Protein AF-K9G3F8-F1 (afdb_monomer_lite)

Secondary structure (DSSP, 8-state):
-HHHHHHHHHHHHHHHHHHHHHHHHHHHH-PPP-SS---HHHHHHHHHS------PPPPPPPP-PPP-----PPPPPBPTTT--BS--GGG-TT-

Radius of gyration: 32.36 Å; chains: 1; bounding box: 77×17×72 Å

Structure (mmCIF, N/CA/C/O backbone):
data_AF-K9G3F8-F1
#
_entry.id   AF-K9G3F8-F1
#
loop_
_atom_site.group_PDB
_atom_site.id
_atom_site.type_symbol
_atom_site.label_atom_id
_atom_site.label_alt_id
_atom_site.label_comp_id
_atom_site.label_asym_id
_atom_site.label_entity_id
_atom_site.label_seq_id
_atom_site.pdbx_PDB_ins_code
_atom_site.Cartn_x
_atom_site.Cartn_y
_atom_site.Cartn_z
_atom_site.occupancy
_atom_site.B_iso_or_equiv
_atom_site.auth_seq_id
_atom_site.auth_comp_id
_atom_site.auth_asym_id
_atom_site.auth_atom_id
_atom_site.pdbx_PDB_model_num
ATOM 1 N N . MET A 1 1 ? 32.763 -3.683 -23.947 1.00 62.31 1 MET A N 1
ATOM 2 C CA . MET A 1 1 ? 32.330 -2.537 -23.099 1.00 62.31 1 MET A CA 1
ATOM 3 C C . MET A 1 1 ? 30.840 -2.565 -22.725 1.00 62.31 1 MET A C 1
ATOM 5 O O . MET A 1 1 ? 30.411 -1.785 -21.888 1.00 62.31 1 MET A O 1
ATOM 9 N N . GLN A 1 2 ? 30.043 -3.476 -23.285 1.00 73.12 2 GLN A N 1
ATOM 10 C CA . GLN A 1 2 ? 28.588 -3.545 -23.122 1.00 73.12 2 GLN A CA 1
ATOM 11 C C . GLN A 1 2 ? 28.178 -4.092 -21.742 1.00 73.12 2 GLN A C 1
ATOM 13 O O . GLN A 1 2 ? 27.216 -3.615 -21.149 1.00 73.12 2 GLN A O 1
ATOM 18 N N . GLY A 1 3 ? 28.965 -5.020 -21.182 1.00 83.25 3 GLY A N 1
ATOM 19 C CA . GLY A 1 3 ? 28.737 -5.566 -19.839 1.00 83.25 3 GLY A CA 1
ATOM 20 C C . GLY A 1 3 ? 28.842 -4.520 -18.725 1.00 83.25 3 GLY A C 1
ATOM 21 O O . GLY A 1 3 ? 28.042 -4.535 -17.801 1.00 83.25 3 GLY A O 1
ATOM 22 N N . ALA A 1 4 ? 29.751 -3.546 -18.845 1.00 85.94 4 ALA A N 1
ATOM 23 C CA . ALA A 1 4 ? 29.884 -2.470 -17.859 1.00 85.94 4 ALA A CA 1
ATOM 24 C C . ALA A 1 4 ? 28.633 -1.572 -17.801 1.00 85.94 4 ALA A C 1
ATOM 26 O O . ALA A 1 4 ? 28.244 -1.117 -16.728 1.00 85.94 4 ALA A O 1
ATOM 27 N N . ILE A 1 5 ? 27.971 -1.359 -18.943 1.00 88.25 5 ILE A N 1
ATOM 28 C CA . ILE A 1 5 ? 26.741 -0.561 -19.038 1.00 88.25 5 ILE A CA 1
ATOM 29 C C . ILE A 1 5 ? 25.562 -1.311 -18.407 1.00 88.25 5 ILE A C 1
ATOM 31 O O . ILE A 1 5 ? 24.786 -0.716 -17.658 1.00 88.25 5 ILE A O 1
ATOM 35 N N . LEU A 1 6 ? 25.445 -2.617 -18.672 1.00 91.62 6 LEU A N 1
ATOM 36 C CA . LEU A 1 6 ? 24.414 -3.466 -18.068 1.00 91.62 6 LEU A CA 1
ATOM 37 C C . LEU A 1 6 ? 24.574 -3.535 -16.545 1.00 91.62 6 LEU A C 1
ATOM 39 O O . LEU A 1 6 ? 23.624 -3.243 -15.823 1.00 91.62 6 LEU A O 1
ATOM 43 N N . LEU A 1 7 ? 25.794 -3.781 -16.063 1.00 93.19 7 LEU A N 1
ATOM 44 C CA . LEU A 1 7 ? 26.097 -3.817 -14.631 1.00 93.19 7 LEU A CA 1
ATOM 45 C C . LEU A 1 7 ? 25.820 -2.472 -13.949 1.00 93.19 7 LEU A C 1
ATOM 47 O O . LEU A 1 7 ? 25.269 -2.438 -12.852 1.00 93.19 7 LEU A O 1
ATOM 51 N N . ALA A 1 8 ? 26.154 -1.349 -14.591 1.00 93.94 8 ALA A N 1
ATOM 52 C CA . ALA A 1 8 ? 25.860 -0.024 -14.048 1.00 93.94 8 ALA A CA 1
ATOM 53 C C . ALA A 1 8 ? 24.347 0.223 -13.912 1.00 93.94 8 ALA A C 1
ATOM 55 O O . ALA A 1 8 ? 23.903 0.799 -12.912 1.00 93.94 8 ALA A O 1
ATOM 56 N N . LYS A 1 9 ? 23.554 -0.238 -14.888 1.00 95.00 9 LYS A N 1
ATOM 57 C CA . LYS A 1 9 ? 22.090 -0.153 -14.846 1.00 95.00 9 LYS A CA 1
ATOM 58 C C . LYS A 1 9 ? 21.513 -1.027 -13.733 1.00 95.00 9 LYS A C 1
ATOM 60 O O . LYS A 1 9 ? 20.777 -0.518 -12.894 1.00 95.00 9 LYS A O 1
ATOM 65 N N . GLU A 1 10 ? 21.917 -2.291 -13.664 1.00 95.38 10 GLU A N 1
ATOM 66 C CA . GLU A 1 10 ? 21.478 -3.221 -12.616 1.00 95.38 10 GLU A CA 1
ATOM 67 C C . GLU A 1 10 ? 21.827 -2.702 -11.220 1.00 95.38 10 GLU A C 1
ATOM 69 O O . GLU A 1 10 ? 20.994 -2.707 -10.317 1.00 95.38 10 GLU A O 1
ATOM 74 N N . ASN A 1 11 ? 23.032 -2.160 -11.041 1.00 97.12 11 ASN A N 1
ATOM 75 C CA . ASN A 1 11 ? 23.453 -1.602 -9.761 1.00 97.12 11 ASN A CA 1
ATOM 76 C C . ASN A 1 11 ? 22.617 -0.369 -9.364 1.00 97.12 11 ASN A C 1
ATOM 78 O O . ASN A 1 11 ? 22.282 -0.182 -8.191 1.00 97.12 11 ASN A O 1
ATOM 82 N N . LYS A 1 12 ? 22.234 0.473 -10.334 1.00 97.06 12 LYS A N 1
ATOM 83 C CA . LYS A 1 12 ? 21.324 1.605 -10.102 1.00 97.06 12 LYS A CA 1
ATOM 84 C C . LYS A 1 12 ? 19.930 1.123 -9.695 1.00 97.06 12 LYS A C 1
ATOM 86 O O . LYS A 1 12 ? 19.377 1.635 -8.719 1.00 97.06 12 LYS A O 1
ATOM 91 N N . ASP A 1 13 ? 19.398 0.126 -10.393 1.00 97.56 13 ASP A N 1
ATOM 92 C CA . ASP A 1 13 ? 18.066 -0.422 -10.132 1.00 97.56 13 ASP A CA 1
ATOM 93 C C . ASP A 1 13 ? 18.004 -1.113 -8.760 1.00 97.56 13 ASP A C 1
ATOM 95 O O . ASP A 1 13 ? 17.074 -0.878 -7.981 1.00 97.56 13 ASP A O 1
ATOM 99 N N . LEU A 1 14 ? 19.043 -1.874 -8.401 1.00 98.06 14 LEU A N 1
ATOM 100 C CA . LEU A 1 14 ? 19.179 -2.498 -7.083 1.00 98.06 14 LEU A CA 1
ATOM 101 C C . LEU A 1 14 ? 19.245 -1.460 -5.958 1.00 98.06 14 LEU A C 1
ATOM 103 O O . LEU A 1 14 ? 18.572 -1.620 -4.935 1.00 98.06 14 LEU A O 1
ATOM 107 N N . ARG A 1 15 ? 20.005 -0.371 -6.139 1.00 98.06 15 ARG A N 1
ATOM 108 C CA . ARG A 1 15 ? 20.065 0.718 -5.149 1.00 98.06 15 ARG A CA 1
ATOM 109 C C . ARG A 1 15 ? 18.705 1.386 -4.962 1.00 98.06 15 ARG A C 1
ATOM 111 O O . ARG A 1 15 ? 18.265 1.547 -3.824 1.00 98.06 15 ARG A O 1
ATOM 118 N N . ALA A 1 16 ? 18.000 1.677 -6.054 1.00 98.00 16 ALA A N 1
ATOM 119 C CA . ALA A 1 16 ? 16.660 2.257 -5.995 1.00 98.00 16 ALA A CA 1
ATOM 120 C C . ALA A 1 16 ? 15.646 1.327 -5.300 1.00 98.00 16 ALA A C 1
ATOM 122 O O . ALA A 1 16 ? 14.818 1.783 -4.505 1.00 98.00 16 ALA A O 1
ATOM 123 N N . ALA A 1 17 ? 15.707 0.018 -5.565 1.00 98.06 17 ALA A N 1
ATOM 124 C CA . ALA A 1 17 ? 14.846 -0.967 -4.913 1.00 98.06 17 ALA A CA 1
ATOM 125 C C . ALA A 1 17 ? 15.126 -1.068 -3.404 1.00 98.06 17 ALA A C 1
ATOM 127 O O . ALA A 1 17 ? 14.189 -1.088 -2.599 1.00 98.06 17 ALA A O 1
ATOM 128 N N . ASN A 1 18 ? 16.404 -1.073 -3.016 1.00 98.06 18 ASN A N 1
ATOM 129 C CA . ASN A 1 18 ? 16.819 -1.126 -1.616 1.00 98.06 18 ASN A CA 1
ATOM 130 C C . ASN A 1 18 ? 16.342 0.112 -0.843 1.00 98.06 18 ASN A C 1
ATOM 132 O O . ASN A 1 18 ? 15.776 -0.008 0.245 1.00 98.06 18 ASN A O 1
ATOM 136 N N . GLU A 1 19 ? 16.490 1.297 -1.431 1.00 98.06 19 GLU A N 1
ATOM 137 C CA . GLU A 1 19 ? 16.056 2.549 -0.815 1.00 98.06 19 GLU A CA 1
ATOM 138 C C . GLU A 1 19 ? 14.536 2.608 -0.625 1.00 98.06 19 GLU A C 1
ATOM 140 O O . GLU A 1 19 ? 14.060 2.914 0.471 1.00 98.06 19 GLU A O 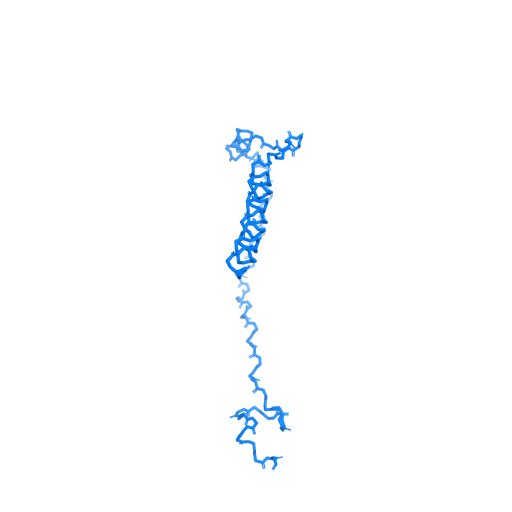1
ATOM 145 N N . LYS A 1 20 ? 13.760 2.172 -1.625 1.00 97.81 20 LYS A N 1
ATOM 146 C CA . LYS A 1 20 ? 12.306 1.993 -1.474 1.00 97.81 20 LYS A CA 1
ATOM 147 C C . LYS A 1 20 ? 11.965 1.023 -0.345 1.00 97.81 20 LYS A C 1
ATOM 149 O O . LYS A 1 20 ? 11.031 1.271 0.419 1.00 97.81 20 LYS A O 1
ATOM 154 N N . GLN A 1 21 ? 12.696 -0.084 -0.217 1.00 97.50 21 GLN A N 1
ATOM 155 C CA . GLN A 1 21 ? 12.454 -1.054 0.850 1.00 97.50 21 GLN A CA 1
ATOM 156 C C . GLN A 1 21 ? 12.781 -0.474 2.232 1.00 97.50 21 GLN A C 1
ATOM 158 O O . GLN A 1 21 ? 12.008 -0.686 3.169 1.00 97.50 21 GLN A O 1
ATOM 163 N N . LYS A 1 22 ? 13.866 0.298 2.361 1.00 97.19 22 LYS A N 1
ATOM 164 C CA . LYS A 1 22 ? 14.204 1.028 3.592 1.00 97.19 22 LYS A CA 1
ATOM 165 C C . LYS A 1 22 ? 13.101 2.012 3.966 1.00 97.19 22 LYS A C 1
ATOM 167 O O . LYS A 1 22 ? 12.587 1.930 5.076 1.00 97.19 22 LYS A O 1
ATOM 172 N N . GLN A 1 23 ? 12.658 2.847 3.027 1.00 96.44 23 GLN A N 1
ATOM 173 C CA . GLN A 1 23 ? 11.556 3.789 3.250 1.00 96.44 23 GLN A CA 1
ATOM 174 C C . GLN A 1 23 ? 10.270 3.075 3.692 1.00 96.44 23 GLN A C 1
ATOM 176 O O . GLN A 1 23 ? 9.631 3.494 4.658 1.00 96.44 23 GLN A O 1
ATOM 181 N N . LYS A 1 24 ? 9.912 1.954 3.047 1.00 95.94 24 LYS A N 1
ATOM 182 C CA . LYS A 1 24 ? 8.755 1.131 3.443 1.00 95.94 24 LYS A CA 1
ATOM 183 C C . LYS A 1 24 ? 8.899 0.574 4.856 1.00 95.94 24 LYS A C 1
ATOM 185 O O . LYS A 1 24 ? 7.948 0.656 5.628 1.00 95.94 24 LYS A O 1
ATOM 190 N N . ARG A 1 25 ? 10.069 0.029 5.206 1.00 94.81 25 ARG A N 1
ATOM 191 C CA . ARG A 1 25 ? 10.342 -0.487 6.557 1.00 94.81 25 ARG A CA 1
ATOM 192 C C . ARG A 1 25 ? 10.241 0.620 7.600 1.00 94.81 25 ARG A C 1
ATOM 194 O O . ARG A 1 25 ? 9.592 0.409 8.617 1.00 94.81 25 ARG A O 1
ATOM 201 N N . THR A 1 26 ? 10.808 1.793 7.330 1.00 92.88 26 THR A N 1
ATOM 202 C CA . THR A 1 26 ? 10.708 2.957 8.219 1.00 92.88 26 THR A CA 1
ATOM 203 C C . THR A 1 26 ? 9.259 3.391 8.396 1.00 92.88 26 THR A C 1
ATOM 205 O O . THR A 1 26 ? 8.816 3.555 9.526 1.00 92.88 26 THR A O 1
ATOM 208 N N . ARG A 1 27 ? 8.484 3.502 7.308 1.00 90.75 27 ARG A N 1
ATOM 209 C CA . ARG A 1 27 ? 7.056 3.848 7.381 1.00 90.75 27 ARG A CA 1
ATOM 210 C C . ARG A 1 27 ? 6.252 2.807 8.159 1.00 90.75 27 ARG A C 1
ATOM 212 O O . ARG A 1 27 ? 5.441 3.184 8.989 1.00 90.75 27 ARG A O 1
ATOM 219 N N . SER A 1 28 ? 6.480 1.521 7.902 1.00 88.88 28 SER A N 1
ATOM 220 C CA . SER A 1 28 ? 5.762 0.425 8.564 1.00 88.88 28 SER A CA 1
ATOM 221 C C . SER A 1 28 ? 6.101 0.302 10.046 1.00 88.88 28 SER A C 1
ATOM 223 O O . SER A 1 28 ? 5.245 -0.098 10.823 1.00 88.88 28 SER A O 1
ATOM 225 N N . ARG A 1 29 ? 7.346 0.596 10.435 1.00 89.81 29 ARG A N 1
ATOM 226 C CA . ARG A 1 29 ? 7.802 0.539 11.831 1.00 89.81 29 ARG A CA 1
ATOM 227 C C . ARG A 1 29 ? 7.606 1.853 12.576 1.00 89.81 29 ARG A C 1
ATOM 229 O O . ARG A 1 29 ? 7.933 1.917 13.757 1.00 89.81 29 ARG A O 1
ATOM 236 N N . ARG A 1 30 ? 7.120 2.901 11.905 1.00 85.75 30 ARG A N 1
ATOM 237 C CA . ARG A 1 30 ? 6.817 4.175 12.544 1.00 85.75 30 ARG A CA 1
ATOM 238 C C . ARG A 1 30 ? 5.641 3.951 13.485 1.00 85.75 30 ARG A C 1
ATOM 240 O O . ARG A 1 30 ? 4.500 3.868 13.045 1.00 85.75 30 ARG A O 1
ATOM 247 N N . GLN A 1 31 ? 5.945 3.831 14.770 1.00 77.19 31 GLN A N 1
ATOM 248 C CA . GLN A 1 31 ? 4.936 3.931 15.809 1.00 77.19 31 GLN A CA 1
ATOM 249 C C . GLN A 1 31 ? 4.461 5.385 15.838 1.00 77.19 31 GLN A C 1
ATOM 251 O O . GLN A 1 31 ? 5.272 6.311 15.761 1.00 77.19 31 GLN A O 1
ATOM 256 N N . ILE A 1 32 ? 3.145 5.577 15.848 1.00 74.25 32 ILE A N 1
ATOM 257 C CA . ILE A 1 32 ? 2.547 6.887 16.087 1.00 74.25 32 ILE A CA 1
ATOM 258 C C . ILE A 1 32 ? 2.698 7.120 17.593 1.00 74.25 32 ILE A C 1
ATOM 260 O O . ILE A 1 32 ? 2.227 6.270 18.348 1.00 74.25 32 ILE A O 1
ATOM 264 N N . PRO A 1 33 ? 3.385 8.187 18.040 1.00 70.19 33 PRO A N 1
ATOM 265 C CA . PRO A 1 33 ? 3.405 8.541 19.452 1.00 70.19 33 PRO A CA 1
ATOM 266 C C . PRO A 1 33 ? 1.959 8.707 19.922 1.00 70.19 33 PRO A C 1
ATOM 268 O O . PRO A 1 33 ? 1.221 9.531 19.385 1.00 70.19 33 PRO A O 1
ATOM 271 N N . THR A 1 34 ? 1.526 7.865 20.852 1.00 62.72 34 THR A N 1
ATOM 272 C CA . THR A 1 34 ? 0.190 7.940 21.439 1.00 62.72 34 THR A CA 1
ATOM 273 C C . THR A 1 34 ? 0.217 8.982 22.548 1.00 62.72 34 THR A C 1
ATOM 275 O O . THR A 1 34 ? 0.517 8.642 23.687 1.00 62.72 34 THR A O 1
ATOM 278 N N . GLU A 1 35 ? -0.051 10.244 22.212 1.00 64.38 35 GLU A N 1
ATOM 279 C CA . GLU A 1 35 ? -0.366 11.267 23.224 1.00 64.38 35 GLU A CA 1
ATOM 280 C C . GLU A 1 35 ? -1.874 11.307 23.545 1.00 64.38 35 GLU A C 1
ATOM 282 O O . GLU A 1 35 ? -2.254 11.684 24.645 1.00 64.38 35 GLU A O 1
ATOM 287 N N . GLU A 1 36 ? -2.736 10.833 22.633 1.00 67.06 36 GLU A N 1
ATOM 288 C CA . GLU A 1 36 ? -4.203 10.957 22.727 1.00 67.06 36 GLU A CA 1
ATOM 289 C C . GLU A 1 36 ? -4.934 9.665 22.294 1.00 67.06 36 GLU A C 1
ATOM 291 O O . GLU A 1 36 ? -5.732 9.659 21.356 1.00 67.06 36 GLU A O 1
ATOM 296 N N . GLY A 1 37 ? -4.640 8.521 22.921 1.00 73.38 37 GLY A N 1
ATOM 297 C CA . GLY A 1 37 ? -5.312 7.254 22.603 1.00 73.38 37 GLY A CA 1
ATOM 298 C C . GLY A 1 37 ? -5.576 6.399 23.836 1.00 73.38 37 GLY A C 1
ATOM 299 O O . GLY A 1 37 ? -4.734 6.333 24.724 1.00 73.38 37 GLY A O 1
ATOM 300 N N . LEU A 1 38 ? -6.732 5.726 23.866 1.00 80.06 38 LEU A N 1
ATOM 301 C CA . LEU A 1 38 ? -7.059 4.759 24.914 1.00 80.06 38 LEU A CA 1
ATOM 302 C C . LEU A 1 38 ? -6.125 3.554 24.812 1.00 80.06 38 LEU A C 1
ATOM 304 O O . LEU A 1 38 ? -5.969 2.950 23.743 1.00 80.06 38 LEU A O 1
ATOM 308 N N . SER A 1 39 ? -5.533 3.175 25.937 1.00 83.62 39 SER A N 1
ATOM 309 C CA . SER A 1 39 ? -4.843 1.900 26.056 1.00 83.62 39 SER A CA 1
ATOM 310 C C . SER A 1 39 ? -5.823 0.743 25.831 1.00 83.62 39 SER A C 1
ATOM 312 O O . SER A 1 39 ? -7.031 0.851 26.051 1.00 83.62 39 SER A O 1
ATOM 314 N N . VAL A 1 40 ? -5.294 -0.413 25.420 1.00 81.81 40 VAL A N 1
ATOM 315 C CA . VAL A 1 40 ? -6.092 -1.642 25.249 1.00 81.81 40 VAL A CA 1
ATOM 316 C C . VAL A 1 40 ? -6.846 -1.993 26.538 1.00 81.81 40 VAL A C 1
ATOM 318 O O . VAL A 1 40 ? -7.971 -2.488 26.485 1.00 81.81 40 VAL A O 1
ATOM 321 N N . GLN A 1 41 ? -6.244 -1.704 27.695 1.00 83.50 41 GLN A N 1
ATOM 322 C CA . GLN A 1 41 ? -6.836 -1.946 29.004 1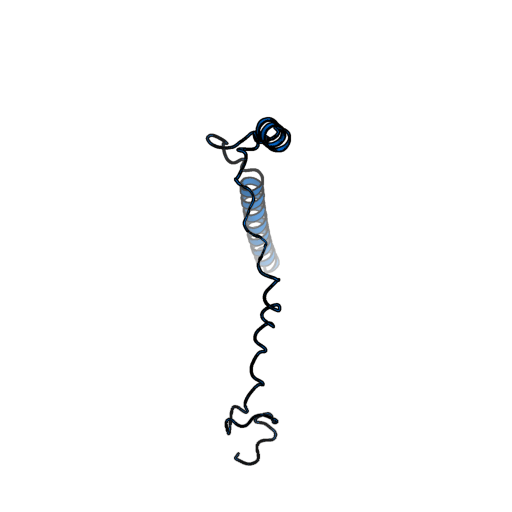.00 83.50 41 GLN A CA 1
ATOM 323 C C . GLN A 1 41 ? -7.991 -0.982 29.299 1.00 83.50 41 GLN A C 1
ATOM 325 O O . GLN A 1 41 ? -9.064 -1.447 29.671 1.00 83.50 41 GLN A O 1
ATOM 330 N N . GLU A 1 42 ? -7.808 0.323 29.082 1.00 83.50 42 GLU A N 1
ATOM 331 C CA . GLU A 1 42 ? -8.876 1.322 29.254 1.00 83.50 42 GLU A CA 1
ATOM 332 C C . GLU A 1 42 ? -10.053 1.042 28.313 1.00 83.50 42 GLU A C 1
ATOM 334 O O . GLU A 1 42 ? -11.206 1.049 28.737 1.00 83.50 42 GLU A O 1
ATOM 339 N N . ALA A 1 43 ? -9.780 0.700 27.051 1.00 86.12 43 ALA A N 1
ATOM 340 C CA . ALA A 1 43 ? -10.824 0.327 26.101 1.00 86.12 43 ALA A CA 1
ATOM 341 C C . ALA A 1 43 ? -11.589 -0.931 26.547 1.00 86.12 43 ALA A C 1
ATOM 343 O O . ALA A 1 43 ? -12.812 -0.980 26.442 1.00 86.12 43 ALA A O 1
ATOM 344 N N . SER A 1 44 ? -10.886 -1.937 27.076 1.00 85.75 44 SER A N 1
ATOM 345 C CA . SER A 1 44 ? -11.522 -3.155 27.594 1.00 85.75 44 SER A CA 1
ATOM 346 C C . SER A 1 44 ? -12.407 -2.859 28.803 1.00 85.75 44 SER A C 1
ATOM 348 O O . SER A 1 44 ? -13.511 -3.388 28.879 1.00 85.75 44 SER A O 1
ATOM 350 N N . GLN A 1 45 ? -11.956 -1.980 29.705 1.00 86.62 45 GLN A N 1
ATOM 351 C CA . GLN A 1 45 ? -12.724 -1.556 30.877 1.00 86.62 45 GLN A CA 1
ATOM 352 C C . GLN A 1 45 ? -14.018 -0.845 30.478 1.00 86.62 45 GLN A C 1
ATOM 354 O O . GLN A 1 45 ? -15.074 -1.221 30.978 1.00 86.62 45 GLN A O 1
ATOM 359 N N . LEU A 1 46 ? -13.966 0.084 29.516 1.00 84.06 46 LEU A N 1
ATOM 360 C CA . LEU A 1 46 ? -15.159 0.771 29.000 1.00 84.06 46 LEU A CA 1
ATOM 361 C C . LEU A 1 46 ? -16.161 -0.175 28.323 1.00 84.06 46 LEU A C 1
ATOM 363 O O . LEU A 1 46 ? -17.359 0.078 28.357 1.00 84.06 46 LEU A O 1
ATOM 367 N N . ILE A 1 47 ? -15.690 -1.256 27.694 1.00 82.94 47 ILE A N 1
ATOM 368 C CA . ILE A 1 47 ? -16.570 -2.272 27.094 1.00 82.94 47 ILE A CA 1
ATOM 369 C C . ILE A 1 47 ? -17.243 -3.123 28.180 1.00 82.94 47 ILE A C 1
ATOM 371 O O . ILE A 1 47 ? -18.383 -3.552 28.004 1.00 82.94 47 ILE A O 1
ATOM 375 N N . THR A 1 48 ? -16.532 -3.406 29.274 1.00 79.94 48 THR A N 1
ATOM 376 C CA . THR A 1 48 ? -17.038 -4.240 30.3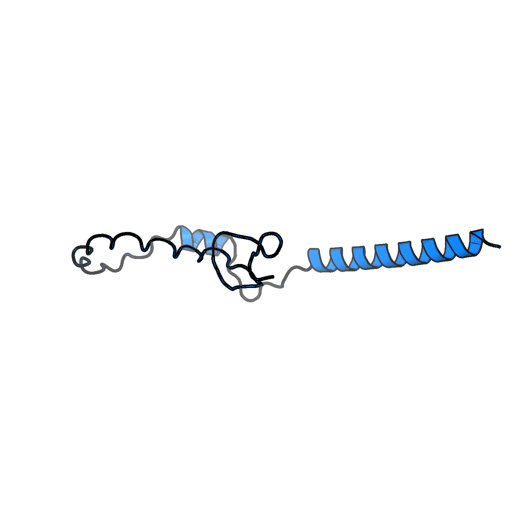74 1.00 79.94 48 THR A CA 1
ATOM 377 C C . THR A 1 48 ? -17.842 -3.478 31.416 1.00 79.94 48 THR A C 1
ATOM 379 O O . THR A 1 48 ? -18.612 -4.113 32.135 1.00 79.94 48 THR A O 1
ATOM 382 N N . GLU A 1 49 ? -17.669 -2.158 31.532 1.00 75.50 49 GLU A N 1
ATOM 383 C CA . GLU A 1 49 ? -18.469 -1.371 32.461 1.00 75.50 49 GLU A CA 1
ATOM 384 C C . GLU A 1 49 ? -19.935 -1.382 32.014 1.00 75.50 49 GLU A C 1
ATOM 386 O O . GLU A 1 49 ? -20.248 -1.013 30.877 1.00 75.50 49 GLU A O 1
ATOM 391 N N . PRO A 1 50 ? -20.861 -1.807 32.890 1.00 64.25 50 PRO A N 1
ATOM 392 C CA . PRO A 1 50 ? -22.271 -1.627 32.628 1.00 64.25 50 PRO A CA 1
ATOM 393 C C . PRO A 1 50 ? -22.535 -0.123 32.601 1.00 64.25 50 PRO A C 1
ATOM 395 O O . PRO A 1 50 ? -22.465 0.541 33.631 1.00 64.25 50 PRO A O 1
ATOM 398 N N . VAL A 1 51 ? -22.834 0.412 31.413 1.00 66.38 51 VAL A N 1
ATOM 399 C CA . VAL A 1 51 ? -23.390 1.760 31.273 1.00 66.38 51 VAL A CA 1
ATOM 400 C C . VAL A 1 51 ? -24.581 1.821 32.218 1.00 66.38 51 VAL A C 1
ATOM 402 O O . VAL A 1 51 ? -25.531 1.058 32.027 1.00 66.38 51 VAL A O 1
ATOM 405 N N . GLU A 1 52 ? -24.506 2.667 33.250 1.00 62.19 52 GLU A N 1
ATOM 406 C CA . GLU A 1 52 ? -25.642 2.927 34.127 1.00 62.19 52 GLU A CA 1
ATOM 407 C C . GLU A 1 52 ? -26.838 3.216 33.227 1.00 62.19 52 GLU A C 1
ATOM 409 O O . GLU A 1 52 ? -26.860 4.187 32.464 1.00 62.19 52 GLU A O 1
ATOM 414 N N . ALA A 1 53 ? -27.795 2.291 33.238 1.00 59.12 53 ALA A N 1
ATOM 415 C CA . ALA A 1 53 ? -28.997 2.422 32.457 1.00 59.12 53 ALA A CA 1
ATOM 416 C C . ALA A 1 53 ? -29.760 3.598 33.056 1.00 59.12 53 ALA A C 1
ATOM 418 O O . ALA A 1 53 ? -30.486 3.448 34.034 1.00 59.12 53 ALA A O 1
ATOM 419 N N . ILE A 1 54 ? -29.585 4.783 32.470 1.00 61.91 54 ILE A N 1
ATOM 420 C CA . ILE A 1 54 ? -30.589 5.832 32.561 1.00 61.91 54 ILE A CA 1
ATOM 421 C C . ILE A 1 54 ? -31.888 5.132 32.176 1.00 61.91 54 ILE A C 1
ATOM 423 O O . ILE A 1 54 ? -31.991 4.617 31.060 1.00 61.91 54 ILE A O 1
ATOM 427 N N . GLU A 1 55 ? -32.831 5.037 33.115 1.00 61.66 55 GLU A N 1
ATOM 428 C CA . GLU A 1 55 ? -34.172 4.527 32.856 1.00 61.66 55 GLU A CA 1
ATOM 429 C C . GLU A 1 55 ? -34.798 5.416 31.781 1.00 61.66 55 GLU A C 1
ATOM 431 O O . GLU A 1 55 ? -35.391 6.461 32.046 1.00 61.66 55 GLU A O 1
ATOM 436 N N . VAL A 1 56 ? -34.594 5.032 30.522 1.00 65.44 56 VAL A N 1
ATOM 437 C CA . VAL A 1 56 ? -35.249 5.656 29.387 1.00 65.44 56 VAL A CA 1
ATOM 438 C C . VAL A 1 56 ? -36.730 5.324 29.556 1.00 65.44 56 VAL A C 1
ATOM 440 O O . VAL A 1 56 ? -37.066 4.136 29.632 1.00 65.44 56 VAL A O 1
ATOM 443 N N . PRO A 1 57 ? -37.623 6.332 29.6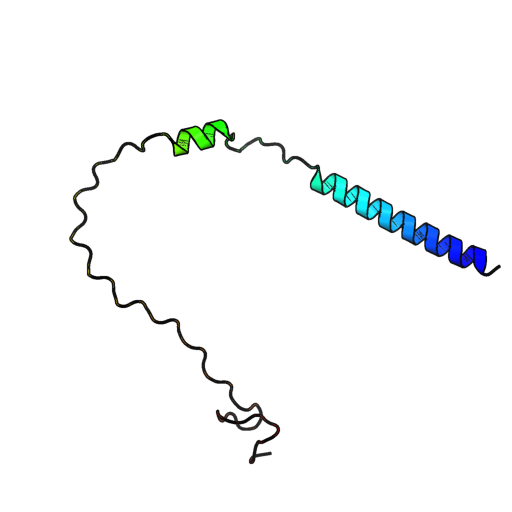29 1.00 73.00 57 PRO A N 1
ATOM 444 C CA . PRO A 1 57 ? -39.058 6.101 29.688 1.00 73.00 57 PRO A CA 1
ATOM 445 C C . PRO A 1 57 ? -39.468 5.103 28.602 1.00 73.00 57 PRO A C 1
ATOM 447 O O . PRO A 1 57 ? -38.888 5.144 27.511 1.00 73.00 57 PRO A O 1
ATOM 450 N N . PRO A 1 58 ? -40.443 4.215 28.866 1.00 69.31 58 PRO A N 1
ATOM 451 C CA . PRO A 1 58 ? -40.829 3.180 27.920 1.00 69.31 58 PRO A CA 1
ATOM 452 C C . PRO A 1 58 ? -41.069 3.802 26.546 1.00 69.31 58 PRO A C 1
ATOM 454 O O . PRO A 1 58 ? -41.941 4.657 26.369 1.00 69.31 58 PRO A O 1
ATOM 457 N N . LEU A 1 59 ? -40.236 3.397 25.583 1.00 67.62 59 LEU A N 1
ATOM 458 C CA . LEU A 1 59 ? -40.349 3.841 24.203 1.00 67.62 59 LEU A CA 1
ATOM 459 C C . LEU A 1 59 ? -41.780 3.535 23.735 1.00 67.62 59 LEU A C 1
ATOM 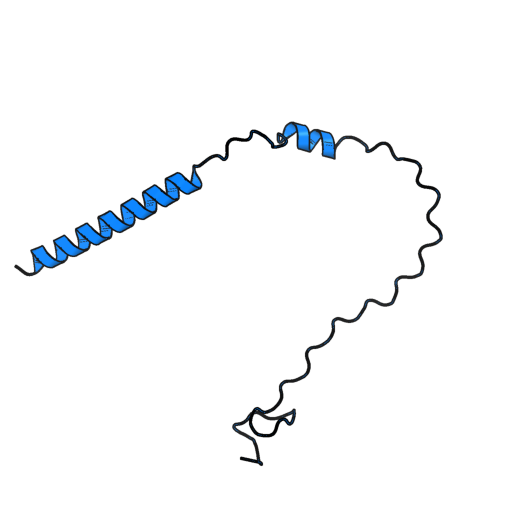461 O O . LEU A 1 59 ? -42.250 2.411 23.947 1.00 67.62 59 LEU A O 1
ATOM 465 N N . PRO A 1 60 ? -42.485 4.495 23.107 1.00 74.25 60 PRO A N 1
ATOM 466 C CA . PRO A 1 60 ? -43.805 4.229 22.556 1.00 74.25 60 PRO A CA 1
ATOM 467 C C . PRO A 1 60 ? -43.728 3.011 21.626 1.00 74.25 60 PRO A C 1
ATOM 469 O O . PRO A 1 60 ? -42.676 2.784 21.013 1.00 74.25 60 PRO A O 1
ATOM 472 N N . PRO A 1 61 ? -44.812 2.217 21.512 1.00 72.75 61 PRO A N 1
ATOM 473 C CA . PRO A 1 61 ? -44.810 0.987 20.736 1.00 72.75 61 PRO A CA 1
ATOM 474 C C . PRO A 1 61 ? -44.206 1.252 19.362 1.00 72.75 61 PRO A C 1
ATOM 476 O O . PRO A 1 61 ? -44.649 2.142 18.626 1.00 72.75 61 PRO A O 1
ATOM 479 N N . ARG A 1 62 ? -43.139 0.503 19.060 1.00 64.94 62 ARG A N 1
ATOM 480 C CA . ARG A 1 62 ? -42.411 0.577 17.795 1.00 64.94 62 ARG A CA 1
ATOM 481 C C . ARG A 1 62 ? -43.449 0.527 16.681 1.00 64.94 62 ARG A C 1
ATOM 483 O O . ARG A 1 62 ? -44.155 -0.472 16.547 1.00 64.94 62 ARG A O 1
ATOM 490 N N . ARG A 1 63 ? -43.553 1.597 15.884 1.00 68.44 63 ARG A N 1
ATOM 491 C CA . ARG A 1 63 ? -44.282 1.515 14.615 1.00 68.44 63 ARG A CA 1
ATOM 492 C C . ARG A 1 63 ? -43.713 0.312 13.869 1.00 68.44 63 ARG A C 1
ATOM 494 O O . ARG A 1 63 ? -42.493 0.107 13.876 1.00 68.44 63 ARG A O 1
ATOM 501 N N . SER A 1 64 ? -44.608 -0.505 13.321 1.00 70.06 64 SER A N 1
ATOM 502 C CA . SER A 1 64 ? -44.262 -1.667 12.509 1.00 70.06 64 SER A CA 1
ATOM 503 C C . SER A 1 64 ? -43.123 -1.304 11.554 1.00 70.06 64 SER A C 1
ATOM 505 O O . SER A 1 64 ? -43.088 -0.166 11.071 1.00 70.06 64 SER A O 1
ATOM 507 N N . PRO A 1 65 ? -42.166 -2.219 11.301 1.00 63.84 65 PRO A N 1
ATOM 508 C CA . PRO A 1 65 ? -41.116 -1.946 10.337 1.00 63.84 65 PRO A CA 1
ATOM 509 C C . PRO A 1 65 ? -41.785 -1.488 9.045 1.00 63.84 65 PRO A C 1
ATOM 511 O O . PRO A 1 65 ? -42.582 -2.233 8.470 1.00 63.84 65 PRO A O 1
ATOM 514 N N . SER A 1 66 ? -41.505 -0.255 8.611 1.00 67.69 66 SER A N 1
ATOM 515 C CA . SER A 1 66 ? -41.850 0.143 7.252 1.00 67.69 66 SER A CA 1
ATOM 516 C C . SER A 1 66 ? -41.293 -0.941 6.331 1.00 67.69 66 SER A C 1
ATOM 518 O O . SER A 1 66 ? -40.147 -1.356 6.554 1.00 67.69 66 SER A O 1
ATOM 520 N N . PRO A 1 67 ? -42.072 -1.442 5.352 1.00 72.06 67 PRO A N 1
ATOM 521 C CA . PRO A 1 67 ? -41.567 -2.436 4.419 1.00 72.06 67 PRO A CA 1
ATOM 522 C C . PRO A 1 67 ? -40.227 -1.935 3.894 1.00 72.06 67 PRO A C 1
ATOM 524 O O . PRO A 1 67 ? -40.115 -0.765 3.515 1.00 72.06 67 PRO A O 1
ATOM 527 N N . ALA A 1 68 ? -39.205 -2.792 3.992 1.00 67.50 68 ALA A N 1
ATOM 528 C CA . ALA A 1 68 ? -37.840 -2.446 3.634 1.00 67.50 68 ALA A CA 1
ATOM 529 C C . ALA A 1 68 ? -37.865 -1.701 2.299 1.00 67.50 68 ALA A C 1
ATOM 531 O O . ALA A 1 68 ? -38.437 -2.199 1.326 1.00 67.50 68 ALA A O 1
ATOM 532 N N . LEU A 1 69 ? -37.306 -0.487 2.275 1.00 70.50 69 LEU A N 1
ATOM 533 C CA . LEU A 1 69 ? -37.159 0.269 1.040 1.00 70.50 69 LEU A CA 1
ATOM 534 C C . LEU A 1 69 ? -36.345 -0.613 0.095 1.00 70.50 69 LEU A C 1
ATOM 536 O O . LEU A 1 69 ? -35.146 -0.801 0.297 1.00 70.50 69 LEU A O 1
ATOM 540 N N . GLN A 1 70 ? -37.026 -1.215 -0.882 1.00 72.12 70 GLN A N 1
ATOM 541 C CA . GLN A 1 70 ? -36.399 -2.037 -1.907 1.00 72.12 70 GLN A CA 1
ATOM 542 C C . GLN A 1 70 ? -35.240 -1.222 -2.498 1.00 72.12 70 GLN A C 1
ATOM 544 O O . GLN A 1 70 ? -35.435 -0.037 -2.806 1.00 72.12 70 GLN A O 1
ATOM 549 N N . PRO A 1 71 ? -34.035 -1.803 -2.637 1.00 76.00 71 PRO A N 1
ATOM 550 C CA . PRO A 1 71 ? -32.928 -1.120 -3.283 1.00 76.00 71 PRO A CA 1
ATOM 551 C C . PRO A 1 71 ? -33.396 -0.589 -4.635 1.00 76.00 71 PRO A C 1
ATOM 553 O O . PRO A 1 71 ? -33.999 -1.326 -5.418 1.00 76.00 71 PRO A O 1
ATOM 556 N N . ARG A 1 72 ? -33.141 0.693 -4.917 1.00 74.38 72 ARG A N 1
ATOM 557 C CA . ARG A 1 72 ? -33.463 1.259 -6.230 1.00 74.38 72 ARG A CA 1
ATOM 558 C C . ARG A 1 72 ? -32.709 0.456 -7.288 1.00 74.38 72 ARG A C 1
ATOM 560 O O . ARG A 1 72 ? -31.479 0.466 -7.316 1.00 74.38 72 ARG A O 1
ATOM 567 N N . THR A 1 73 ? -33.441 -0.251 -8.141 1.00 81.06 73 THR A N 1
ATOM 568 C CA . THR A 1 73 ? -32.851 -1.006 -9.242 1.00 81.06 73 THR A CA 1
ATOM 569 C C . THR A 1 73 ? -32.298 -0.033 -10.276 1.00 81.06 73 THR A C 1
ATOM 571 O O . THR A 1 73 ? -32.893 1.003 -10.586 1.00 81.06 73 THR A O 1
ATOM 574 N N . ARG A 1 74 ? -31.104 -0.333 -10.791 1.00 81.88 74 ARG A N 1
ATOM 575 C CA . A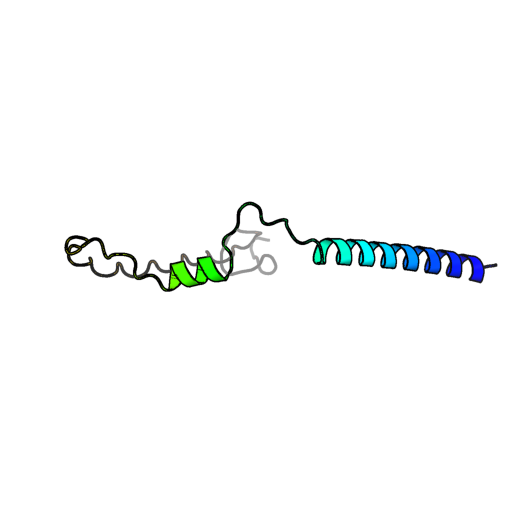RG A 1 74 ? -30.489 0.472 -11.847 1.00 81.88 74 ARG A CA 1
ATOM 576 C C . ARG A 1 74 ? -31.356 0.388 -13.103 1.00 81.88 74 ARG A C 1
ATOM 578 O O . ARG A 1 74 ? -31.754 -0.705 -13.497 1.00 81.88 74 ARG A O 1
ATOM 585 N N . ALA A 1 75 ? -31.592 1.528 -13.751 1.00 82.69 75 ALA A N 1
ATOM 586 C CA . ALA A 1 75 ? -32.252 1.549 -15.050 1.00 82.69 75 ALA A CA 1
ATOM 587 C C . ALA A 1 75 ? -31.464 0.695 -16.068 1.00 82.69 75 ALA A C 1
ATOM 589 O O . ALA A 1 75 ? -30.225 0.727 -16.061 1.00 82.69 75 ALA A O 1
ATOM 590 N N . PRO A 1 76 ? -32.147 -0.069 -16.935 1.00 84.75 76 PRO A N 1
ATOM 591 C CA . PRO A 1 76 ? -31.485 -0.873 -17.953 1.00 84.75 76 PRO A CA 1
ATOM 592 C C . PRO A 1 76 ? -30.684 0.016 -18.924 1.00 84.75 76 PRO A C 1
ATOM 594 O O . PRO A 1 76 ? -31.061 1.167 -19.170 1.00 84.75 76 PRO A O 1
ATOM 597 N N . PRO A 1 77 ? -29.566 -0.490 -19.474 1.00 87.81 77 PRO A N 1
ATOM 598 C CA . PRO A 1 77 ? -28.721 0.287 -20.372 1.00 87.81 77 PRO A CA 1
ATOM 599 C C . PRO A 1 77 ? -29.461 0.630 -21.671 1.00 87.81 77 PRO A C 1
ATOM 601 O O . PRO A 1 77 ? -30.132 -0.217 -22.264 1.00 87.81 77 PRO A O 1
ATOM 604 N N . LYS A 1 78 ? -29.295 1.876 -22.118 1.00 90.88 78 LYS A N 1
ATOM 605 C CA . LYS A 1 78 ? -29.820 2.396 -23.386 1.00 90.88 78 LYS A CA 1
ATOM 606 C C . LYS A 1 78 ? -28.784 2.249 -24.500 1.00 90.88 78 LYS A C 1
ATOM 608 O O . LYS A 1 78 ? -27.580 2.332 -24.246 1.00 90.88 78 LYS A O 1
ATOM 613 N N . CYS A 1 79 ? -29.243 2.052 -25.731 1.00 90.88 79 CYS A N 1
ATOM 614 C CA . CYS A 1 79 ? -28.391 2.072 -26.914 1.00 90.88 79 CYS A CA 1
ATOM 615 C C . CYS A 1 79 ? -27.775 3.468 -27.097 1.00 90.88 79 CYS A C 1
ATOM 617 O O . CYS A 1 79 ? -28.492 4.463 -27.091 1.00 90.88 79 CYS A O 1
ATOM 619 N N . SER A 1 80 ? -26.458 3.561 -27.304 1.00 87.19 80 SER A N 1
ATOM 620 C CA . SER A 1 80 ? -25.770 4.846 -27.508 1.00 87.19 80 SER A CA 1
ATOM 621 C C . SER A 1 80 ? -26.057 5.509 -28.861 1.00 87.19 80 SER A C 1
ATOM 623 O O . SER A 1 80 ? -25.719 6.674 -29.028 1.00 87.19 80 SER A O 1
ATOM 625 N N . GLY A 1 81 ? -26.654 4.786 -29.817 1.00 88.56 81 GLY A N 1
ATOM 626 C CA . GLY A 1 81 ? -27.051 5.325 -31.123 1.00 88.56 81 GLY A CA 1
ATOM 627 C C . GLY A 1 81 ? -28.446 5.956 -31.120 1.00 88.56 81 GLY A C 1
ATOM 628 O O . GLY A 1 81 ? -28.593 7.107 -31.503 1.00 88.56 81 GLY A O 1
ATOM 629 N N . CYS A 1 82 ? -29.466 5.219 -30.662 1.00 90.31 82 CYS A N 1
ATOM 630 C CA . CYS A 1 82 ? -30.872 5.656 -30.715 1.00 90.31 82 CYS A CA 1
ATOM 631 C C . CYS A 1 82 ? -31.527 5.910 -29.346 1.00 90.31 82 CYS A C 1
ATOM 633 O O . CYS A 1 82 ? -32.676 6.328 -29.292 1.00 90.31 82 CYS A O 1
ATOM 635 N N . GLY A 1 83 ? -30.850 5.635 -28.227 1.00 88.19 83 GLY A N 1
ATOM 636 C CA . GLY A 1 83 ? -31.401 5.846 -26.883 1.00 88.19 83 GLY A CA 1
ATOM 637 C C . GLY A 1 83 ? -32.425 4.805 -26.410 1.00 88.19 83 GLY A C 1
ATOM 638 O O . GLY A 1 83 ? -32.815 4.844 -25.242 1.00 88.19 83 GLY A O 1
ATOM 639 N N . GLU A 1 84 ? -32.818 3.853 -27.259 1.00 89.62 84 GLU A N 1
ATOM 640 C CA . GLU A 1 84 ? -33.771 2.798 -26.903 1.00 89.62 84 GLU A CA 1
ATOM 641 C C . GLU A 1 84 ? -33.135 1.681 -26.065 1.00 89.62 84 GLU A C 1
ATOM 643 O O . GLU A 1 84 ? -31.953 1.344 -26.209 1.00 89.62 84 GLU A O 1
ATOM 648 N N . ILE A 1 85 ? -33.930 1.090 -25.173 1.00 88.38 85 ILE A N 1
ATOM 649 C CA . ILE A 1 85 ? -33.533 -0.066 -24.357 1.00 88.38 85 ILE A CA 1
ATOM 650 C C . ILE A 1 85 ? -33.735 -1.345 -25.184 1.00 88.38 85 ILE A C 1
ATOM 652 O O . ILE A 1 85 ? -34.665 -1.448 -25.975 1.00 88.38 85 ILE A O 1
ATOM 656 N N . GLY A 1 86 ? -32.877 -2.350 -24.988 1.00 87.50 86 GLY A N 1
ATOM 657 C CA . GLY A 1 86 ? -33.085 -3.700 -25.538 1.00 87.50 86 GLY A CA 1
ATOM 658 C C . GLY A 1 86 ? -32.107 -4.118 -26.636 1.00 87.50 86 GLY A C 1
ATOM 659 O O . GLY A 1 86 ? -32.058 -5.294 -26.988 1.00 87.50 86 GLY A O 1
ATOM 660 N N . HIS A 1 87 ? -31.260 -3.213 -27.131 1.00 89.12 87 HIS A N 1
ATOM 661 C CA . HIS A 1 87 ? -30.194 -3.567 -28.069 1.00 89.12 87 HIS A CA 1
ATOM 662 C C . HIS A 1 87 ? -28.919 -2.746 -27.843 1.00 89.12 87 HIS A C 1
ATOM 664 O O . HIS A 1 87 ? -28.924 -1.680 -27.231 1.00 89.12 87 HIS A O 1
ATOM 670 N N . LYS A 1 88 ? -27.791 -3.269 -28.332 1.00 88.19 88 LYS A N 1
ATOM 671 C CA . LYS A 1 88 ? -26.501 -2.562 -28.351 1.00 88.19 88 LYS A CA 1
ATOM 672 C C . LYS A 1 88 ? -26.345 -1.817 -29.676 1.00 88.19 88 LYS A C 1
ATOM 674 O O . LYS A 1 88 ? -26.922 -2.239 -30.674 1.00 88.19 88 LYS A O 1
ATOM 679 N N . ILE A 1 89 ? -25.482 -0.800 -29.719 1.00 87.88 89 ILE A N 1
ATOM 680 C CA . ILE A 1 89 ? -25.223 0.009 -30.927 1.00 87.88 89 ILE A CA 1
ATOM 681 C C . ILE A 1 89 ? -24.878 -0.824 -32.176 1.00 87.88 89 ILE A C 1
ATOM 683 O O . ILE A 1 89 ? -25.287 -0.482 -33.277 1.00 87.88 89 ILE A O 1
ATOM 687 N N . ASN A 1 90 ? -24.225 -1.979 -32.010 1.00 88.69 90 ASN A N 1
ATOM 688 C CA . ASN A 1 90 ? -23.872 -2.877 -33.118 1.00 88.69 90 ASN A CA 1
ATOM 689 C C . ASN A 1 90 ? -25.076 -3.577 -33.776 1.00 88.69 90 ASN A C 1
ATOM 691 O O . ASN A 1 90 ? -24.915 -4.191 -34.824 1.00 88.69 90 ASN A O 1
ATOM 695 N N . ARG A 1 91 ? -26.258 -3.535 -33.153 1.00 86.00 91 ARG A N 1
ATOM 696 C CA . ARG A 1 91 ? -27.515 -4.109 -33.663 1.00 86.00 91 ARG A CA 1
ATOM 697 C C . ARG A 1 91 ? -28.607 -3.041 -33.799 1.00 86.00 91 ARG A C 1
ATOM 699 O O . ARG A 1 91 ? -29.788 -3.367 -33.766 1.00 86.00 91 ARG A O 1
ATOM 706 N N . CYS A 1 92 ? -28.218 -1.768 -33.861 1.00 87.88 92 CYS A N 1
ATOM 707 C CA . CYS A 1 92 ? -29.159 -0.665 -33.991 1.00 87.88 92 CYS A CA 1
ATOM 708 C C . CYS A 1 92 ? -29.631 -0.542 -35.442 1.00 87.88 92 CYS A C 1
ATOM 710 O O . CYS A 1 92 ? -28.804 -0.458 -36.345 1.00 87.88 92 CYS A O 1
ATOM 712 N N . LEU A 1 93 ? -30.950 -0.529 -35.642 1.00 85.25 93 LEU A N 1
ATOM 713 C CA . LEU A 1 93 ? -31.575 -0.363 -36.959 1.00 85.25 93 LEU A CA 1
ATOM 714 C C . LEU A 1 93 ? -31.620 1.100 -37.422 1.00 85.25 93 LEU A C 1
ATOM 716 O O . LEU A 1 93 ? -31.794 1.350 -38.604 1.00 85.25 93 LEU A O 1
ATOM 720 N N . ALA A 1 94 ? -31.462 2.052 -36.500 1.00 75.44 94 ALA A N 1
ATOM 721 C CA . ALA A 1 94 ? -31.401 3.486 -36.789 1.00 75.44 94 ALA A CA 1
ATOM 722 C C . ALA A 1 94 ? -29.969 3.973 -37.097 1.00 75.44 94 ALA A C 1
ATOM 724 O O . ALA A 1 94 ? -29.698 5.168 -36.996 1.00 75.44 94 ALA A O 1
ATOM 725 N N . ARG A 1 95 ? -29.044 3.044 -37.368 1.00 59.25 95 ARG A N 1
ATOM 726 C CA . ARG A 1 95 ? -27.666 3.357 -37.749 1.00 59.25 95 ARG A CA 1
ATOM 727 C C . ARG A 1 95 ? -27.578 3.716 -39.226 1.00 59.25 95 ARG A C 1
ATOM 729 O O . ARG A 1 95 ? -28.272 3.048 -40.019 1.00 59.25 95 ARG A O 1
#

pLDDT: mean 81.95, std 11.53, range [59.12, 98.06]

Sequence (95 aa):
MQGAILLAKENKDLRAANEKQKQKRTRSRRQIPTEEGLSVQEASQLITEPVEAIEVPPLPPRRSPSPALQPRTRAPPKCSGCGEIGHKINRCLAR

Foldseek 3Di:
DVVVVVVVVVVVVVVVVVVVVVVVVCVVPDDDPCPDDDDPVNVVCVVPDDPPPPPDPPDPPPDDPDPPPPPPDDDADAEPQPRHHDDHVVPDPND

Organism: Penicillium digitatum (strain PHI26 / CECT 20796) (NCBI:txid1170229)